Protein AF-A0A7X5AS39-F1 (afdb_monomer_lite)

Sequence (105 aa):
MNEQQEAMLLALRGLAVRAAIRHVAMFEGIENRPAIKLIAEHCNVLSLDVVKWREFGVPSDKVDLLLELLNRYSPWARHQLRPRVREADIWLRVEAAQEEQARAA

Secondary structure (DSSP, 8-state):
--HHHHHHHHHHHHHHHHHHHHHHTTSS-GGG-HHHHHHHHHHTS-HHHHHHHHHH---HHHHHHHHHHHHHH-TTGGGPPPPPHHHHHHHHHHHHHHHHHHHH-

pLDDT: mean 85.07, std 8.34, range [54.28, 94.06]

Structure (mmCIF, N/CA/C/O backbone):
data_AF-A0A7X5AS39-F1
#
_entry.id   AF-A0A7X5AS39-F1
#
loop_
_atom_site.group_PDB
_atom_site.id
_atom_site.type_symbol
_atom_site.label_atom_id
_atom_site.label_alt_id
_atom_site.label_comp_id
_atom_site.label_asym_id
_atom_site.label_entity_id
_atom_site.label_seq_id
_atom_site.pdbx_PDB_ins_code
_atom_site.Cartn_x
_atom_site.Cartn_y
_atom_site.Cartn_z
_atom_site.occupancy
_atom_site.B_iso_or_equiv
_atom_site.auth_seq_id
_atom_site.auth_comp_id
_atom_site.auth_asym_id
_atom_sit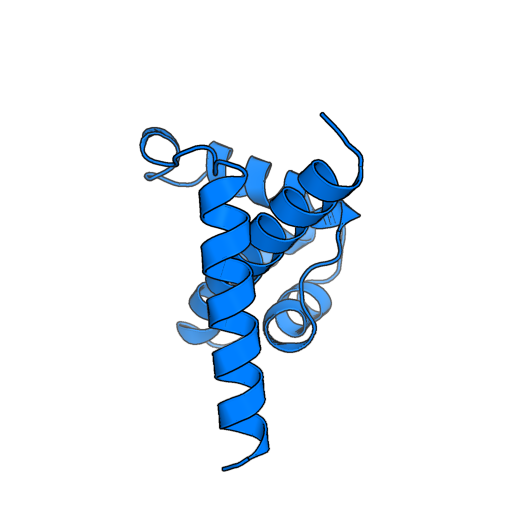e.auth_atom_id
_atom_site.pdbx_PDB_model_num
ATOM 1 N N . MET A 1 1 ? -18.729 -1.788 13.603 1.00 63.91 1 MET A N 1
ATOM 2 C CA . MET A 1 1 ? -17.286 -1.807 13.925 1.00 63.91 1 MET A CA 1
ATOM 3 C C . MET A 1 1 ? -16.969 -0.424 14.474 1.00 63.91 1 MET A C 1
ATOM 5 O O . MET A 1 1 ? -17.589 0.511 13.986 1.00 63.91 1 MET A O 1
ATOM 9 N N . ASN A 1 2 ? -16.186 -0.277 15.550 1.00 87.06 2 ASN A N 1
ATOM 10 C CA . ASN A 1 2 ? -15.907 1.077 16.066 1.00 87.06 2 ASN A CA 1
ATOM 11 C C . ASN A 1 2 ? -14.824 1.758 15.206 1.00 87.06 2 ASN A C 1
ATOM 13 O O . ASN A 1 2 ? -13.998 1.062 14.617 1.00 87.06 2 ASN A O 1
ATOM 17 N N . GLU A 1 3 ? -14.804 3.091 15.155 1.00 87.50 3 GLU A N 1
ATOM 18 C CA . GLU A 1 3 ? -13.876 3.869 14.309 1.00 87.50 3 GLU A CA 1
ATOM 19 C C . GLU A 1 3 ? -12.399 3.514 14.554 1.00 87.50 3 GLU A C 1
ATOM 21 O O . GLU A 1 3 ? -11.594 3.443 13.627 1.00 87.50 3 GLU A O 1
ATOM 26 N N . GLN A 1 4 ? -12.042 3.207 15.802 1.00 86.81 4 GLN A N 1
ATOM 27 C CA . GLN A 1 4 ? -10.681 2.840 16.189 1.00 86.81 4 GLN A CA 1
ATOM 28 C C . GLN A 1 4 ? -10.248 1.485 15.602 1.00 86.81 4 GLN A C 1
ATOM 30 O O . GLN A 1 4 ? -9.103 1.322 15.182 1.00 86.81 4 GLN A O 1
ATOM 35 N N . GLN A 1 5 ? -11.157 0.510 15.532 1.00 89.44 5 GLN A N 1
ATOM 36 C CA . GLN A 1 5 ? -10.915 -0.788 14.902 1.00 89.44 5 GLN A CA 1
ATOM 37 C C . GLN A 1 5 ? -10.747 -0.645 13.390 1.00 89.44 5 GLN A C 1
ATOM 39 O O . GLN A 1 5 ? -9.882 -1.299 12.810 1.00 89.44 5 GLN A O 1
ATOM 44 N N . GLU A 1 6 ? -11.551 0.210 12.756 1.00 87.88 6 GLU A N 1
ATOM 45 C CA . GLU A 1 6 ? -11.456 0.471 11.317 1.00 87.88 6 GLU A CA 1
ATOM 46 C C . GLU A 1 6 ? -10.122 1.127 10.967 1.00 87.88 6 GLU A C 1
ATOM 48 O O . GLU A 1 6 ? -9.418 0.646 10.077 1.00 87.88 6 GLU A O 1
ATOM 53 N N . ALA A 1 7 ? -9.722 2.144 11.733 1.00 88.06 7 ALA A N 1
ATOM 54 C CA . ALA A 1 7 ? -8.430 2.802 11.582 1.00 88.06 7 ALA A CA 1
ATOM 55 C C . ALA A 1 7 ? -7.262 1.817 11.744 1.00 88.06 7 ALA A C 1
ATOM 57 O O . ALA A 1 7 ? -6.313 1.836 10.962 1.00 88.06 7 ALA A O 1
ATOM 58 N N . MET A 1 8 ? -7.352 0.907 12.716 1.00 89.44 8 MET A N 1
ATOM 59 C CA . MET A 1 8 ? -6.318 -0.096 12.959 1.00 89.44 8 MET A CA 1
ATOM 60 C C . MET A 1 8 ? -6.195 -1.102 11.805 1.00 89.44 8 MET A C 1
ATOM 62 O O . MET A 1 8 ? -5.092 -1.431 11.366 1.00 89.44 8 MET A O 1
ATOM 66 N N . LEU A 1 9 ? -7.326 -1.573 11.275 1.00 90.62 9 LEU A N 1
ATOM 67 C CA . LEU A 1 9 ? -7.341 -2.460 10.112 1.00 90.62 9 LEU A CA 1
ATOM 68 C C . LEU A 1 9 ? -6.805 -1.755 8.862 1.00 90.62 9 LEU A C 1
ATOM 70 O O . LEU A 1 9 ? -6.058 -2.363 8.096 1.00 90.62 9 LEU A O 1
ATOM 74 N N . LEU A 1 10 ? -7.156 -0.484 8.666 1.00 90.12 10 LEU A N 1
ATOM 75 C CA . LEU A 1 10 ? -6.663 0.325 7.556 1.00 90.12 10 LEU A CA 1
ATOM 76 C C . LEU A 1 10 ? -5.148 0.549 7.649 1.00 90.12 10 LEU A C 1
ATOM 78 O O . LEU A 1 10 ? -4.451 0.399 6.647 1.00 90.12 10 LEU A O 1
ATOM 82 N N . ALA A 1 11 ? -4.627 0.820 8.847 1.00 89.81 11 ALA A N 1
ATOM 83 C CA . ALA A 1 11 ? -3.193 0.963 9.082 1.00 89.81 11 ALA A CA 1
ATOM 84 C C . ALA A 1 11 ? -2.428 -0.323 8.732 1.00 89.81 11 ALA A C 1
ATOM 86 O O . ALA A 1 11 ? -1.454 -0.273 7.979 1.00 89.81 11 ALA A O 1
ATOM 87 N N . LEU A 1 12 ? -2.907 -1.489 9.188 1.00 90.25 12 LEU A N 1
ATOM 88 C CA . LEU A 1 12 ? -2.294 -2.776 8.841 1.00 90.25 12 LEU A CA 1
ATOM 89 C C . LEU A 1 12 ? -2.296 -3.021 7.323 1.00 90.25 12 LEU A C 1
ATOM 91 O O . LEU A 1 12 ? -1.294 -3.459 6.756 1.00 90.25 12 LEU A O 1
ATOM 95 N N . ARG A 1 13 ? -3.414 -2.729 6.651 1.00 90.00 13 ARG A N 1
ATOM 96 C CA . ARG A 1 13 ? -3.516 -2.843 5.189 1.00 90.00 13 ARG A CA 1
ATOM 97 C C . ARG A 1 13 ? -2.525 -1.918 4.484 1.00 90.00 13 ARG A C 1
ATOM 99 O O . ARG A 1 13 ? -1.857 -2.352 3.550 1.00 90.00 13 ARG A O 1
ATOM 106 N N . GLY A 1 14 ? -2.387 -0.679 4.956 1.00 90.44 14 GLY A N 1
ATOM 107 C CA . GLY A 1 14 ? -1.409 0.279 4.443 1.00 90.44 14 GLY A CA 1
ATOM 108 C C . GLY A 1 14 ? 0.028 -0.233 4.559 1.00 90.44 14 GLY A C 1
ATOM 109 O O . GLY A 1 14 ? 0.781 -0.154 3.587 1.00 90.44 14 GLY A O 1
ATOM 110 N N . LEU A 1 15 ? 0.392 -0.836 5.697 1.00 88.88 15 LEU A N 1
ATOM 111 C CA . LEU A 1 15 ? 1.700 -1.476 5.887 1.00 88.88 15 LEU A CA 1
ATOM 112 C C . LEU A 1 15 ? 1.921 -2.639 4.914 1.00 88.88 15 LEU A C 1
ATOM 114 O O . LEU A 1 15 ? 2.968 -2.708 4.268 1.00 88.88 15 LEU A O 1
ATOM 118 N N . ALA A 1 16 ? 0.928 -3.516 4.752 1.00 87.31 16 ALA A N 1
ATOM 119 C CA . ALA A 1 16 ? 1.016 -4.650 3.833 1.00 87.31 16 ALA A CA 1
ATOM 120 C C . ALA A 1 16 ? 1.223 -4.196 2.376 1.00 87.31 16 ALA A C 1
ATOM 122 O O . ALA A 1 16 ? 2.096 -4.710 1.672 1.00 87.31 16 ALA A O 1
ATOM 123 N N . VAL A 1 17 ? 0.467 -3.190 1.931 1.00 89.75 17 VAL A N 1
ATOM 124 C CA . VAL A 1 17 ? 0.594 -2.634 0.579 1.00 89.75 17 VAL A CA 1
ATOM 125 C C . VAL A 1 17 ? 1.934 -1.913 0.401 1.00 89.75 17 VAL A 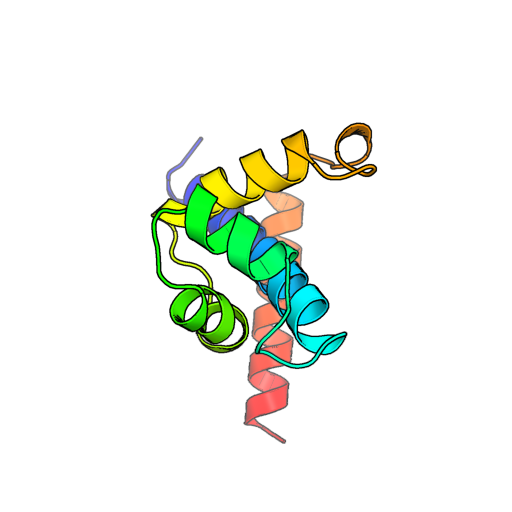C 1
ATOM 127 O O . VAL A 1 17 ? 2.597 -2.098 -0.620 1.00 89.75 17 VAL A O 1
ATOM 130 N N . ARG A 1 18 ? 2.395 -1.153 1.402 1.00 90.56 18 ARG A N 1
ATOM 131 C CA . ARG A 1 18 ? 3.727 -0.523 1.394 1.00 90.56 18 ARG A CA 1
ATOM 132 C C . ARG A 1 18 ? 4.836 -1.563 1.247 1.00 90.56 18 ARG A C 1
ATOM 134 O O . ARG A 1 18 ? 5.751 -1.362 0.449 1.00 90.56 18 ARG A O 1
ATOM 141 N N . ALA A 1 19 ? 4.759 -2.671 1.983 1.00 86.88 19 ALA A N 1
ATOM 142 C CA . ALA A 1 19 ? 5.721 -3.764 1.881 1.00 86.88 19 ALA A CA 1
ATOM 143 C C . ALA A 1 19 ? 5.715 -4.394 0.478 1.00 86.88 19 ALA A C 1
ATOM 145 O O . ALA A 1 19 ? 6.782 -4.610 -0.100 1.00 86.88 19 ALA A O 1
ATOM 146 N N . ALA A 1 20 ? 4.533 -4.601 -0.112 1.00 84.75 20 ALA A N 1
ATOM 147 C CA . ALA A 1 20 ? 4.404 -5.082 -1.486 1.00 84.75 20 ALA A CA 1
ATOM 148 C C . ALA A 1 20 ? 5.036 -4.110 -2.499 1.00 84.75 20 ALA A C 1
ATOM 150 O O . ALA A 1 20 ? 5.806 -4.536 -3.357 1.00 84.75 20 ALA A O 1
ATOM 151 N N . ILE A 1 21 ? 4.790 -2.802 -2.365 1.00 87.69 21 ILE A N 1
ATOM 152 C CA . ILE A 1 21 ? 5.405 -1.775 -3.220 1.00 87.69 21 ILE A CA 1
ATOM 153 C C . ILE A 1 21 ? 6.922 -1.764 -3.049 1.00 87.69 21 ILE A C 1
ATOM 155 O O . ILE A 1 21 ? 7.639 -1.704 -4.043 1.00 87.69 21 ILE A O 1
ATOM 159 N N . ARG A 1 22 ? 7.433 -1.856 -1.814 1.00 87.56 22 ARG A N 1
ATOM 160 C CA . ARG A 1 22 ? 8.876 -1.939 -1.546 1.00 87.56 22 ARG A CA 1
ATOM 161 C C . ARG A 1 22 ? 9.489 -3.148 -2.242 1.00 87.56 22 ARG A C 1
ATOM 163 O O . ARG A 1 22 ? 10.542 -3.008 -2.854 1.00 87.56 22 ARG A O 1
ATOM 170 N N . HIS A 1 23 ? 8.814 -4.294 -2.189 1.00 83.06 23 HIS A N 1
ATOM 171 C CA . HIS A 1 23 ? 9.247 -5.510 -2.863 1.00 83.06 23 HIS A CA 1
ATOM 172 C C . HIS A 1 23 ? 9.272 -5.318 -4.382 1.00 83.06 23 HIS A C 1
ATOM 174 O O . HIS A 1 23 ? 10.330 -5.433 -4.985 1.00 83.06 23 HIS A O 1
ATOM 180 N N . VAL A 1 24 ? 8.167 -4.891 -5.000 1.00 80.44 24 VAL A N 1
ATOM 181 C CA . VAL A 1 24 ? 8.121 -4.570 -6.442 1.00 80.44 24 VAL A CA 1
ATOM 182 C C . VAL A 1 24 ? 9.198 -3.548 -6.820 1.00 80.44 24 VAL A C 1
ATOM 184 O O . VAL A 1 24 ? 9.790 -3.616 -7.896 1.00 80.44 24 VAL A O 1
ATOM 187 N N . ALA A 1 25 ? 9.494 -2.613 -5.918 1.00 78.88 25 ALA A N 1
ATOM 188 C CA . ALA A 1 25 ? 10.500 -1.594 -6.128 1.00 78.88 25 ALA A CA 1
ATOM 189 C C . ALA A 1 25 ? 11.949 -2.042 -5.891 1.00 78.88 25 ALA A C 1
ATOM 191 O O . ALA A 1 25 ? 12.859 -1.273 -6.201 1.00 78.88 25 ALA A O 1
ATOM 192 N N . MET A 1 26 ? 12.177 -3.233 -5.348 1.00 76.50 26 MET A N 1
ATOM 193 C CA . MET A 1 26 ? 13.509 -3.772 -5.082 1.00 76.50 26 MET A CA 1
ATOM 194 C C . MET A 1 26 ? 14.075 -4.539 -6.284 1.00 76.50 26 MET A C 1
ATOM 196 O O . MET A 1 26 ? 15.284 -4.523 -6.485 1.00 76.50 26 MET A O 1
ATOM 200 N N . PHE A 1 27 ? 13.225 -5.180 -7.095 1.00 66.88 27 PHE A N 1
ATOM 201 C CA . PHE A 1 27 ? 13.673 -6.182 -8.075 1.00 66.88 27 PHE A CA 1
ATOM 202 C C . PHE A 1 27 ? 13.967 -5.667 -9.497 1.00 66.88 27 PHE A C 1
ATOM 204 O O . PHE A 1 27 ? 14.404 -6.459 -10.323 1.00 66.88 27 PHE A O 1
ATOM 211 N N . GLU A 1 28 ? 13.813 -4.372 -9.809 1.00 54.28 28 GLU A N 1
ATOM 212 C CA . GLU A 1 28 ? 14.056 -3.839 -11.171 1.00 54.28 28 GLU A CA 1
ATOM 213 C C . GLU A 1 28 ? 14.504 -2.364 -11.180 1.00 54.28 28 GLU A C 1
ATOM 215 O O . GLU A 1 28 ? 14.183 -1.619 -10.258 1.00 54.28 28 GLU A O 1
ATOM 220 N N . GLY A 1 29 ? 15.181 -1.885 -12.233 1.00 61.31 29 GLY A N 1
ATOM 221 C CA . GLY A 1 29 ? 15.452 -0.451 -12.451 1.00 61.31 29 GLY A CA 1
ATOM 222 C C . GLY A 1 29 ? 14.166 0.364 -12.688 1.00 61.31 29 GLY A C 1
ATOM 223 O O . GLY A 1 29 ? 13.215 -0.135 -13.283 1.00 61.31 29 GLY A O 1
ATOM 224 N N . ILE A 1 30 ? 14.105 1.609 -12.195 1.00 58.06 30 ILE A N 1
ATOM 225 C CA . ILE A 1 30 ? 12.871 2.426 -12.083 1.00 58.06 30 ILE A CA 1
ATOM 226 C C . ILE A 1 30 ? 12.143 2.639 -13.427 1.00 58.06 30 ILE A C 1
ATOM 228 O O . ILE A 1 30 ? 10.914 2.685 -13.450 1.00 58.06 30 ILE A O 1
ATOM 232 N N . GLU A 1 31 ? 12.869 2.735 -14.542 1.00 55.31 31 GLU A N 1
ATOM 233 C CA . GLU A 1 31 ? 12.327 3.203 -15.829 1.00 55.31 31 GLU A CA 1
ATOM 234 C C . GLU A 1 31 ? 11.402 2.202 -16.550 1.00 55.31 31 GLU A C 1
ATOM 236 O O . GLU A 1 31 ? 10.607 2.608 -17.400 1.00 55.31 31 GLU A O 1
ATOM 241 N N . ASN A 1 32 ? 11.424 0.913 -16.184 1.00 57.78 32 ASN A N 1
ATOM 242 C CA . ASN A 1 32 ? 10.748 -0.135 -16.962 1.00 57.78 32 ASN A CA 1
ATOM 243 C C . ASN A 1 32 ? 9.773 -1.033 -16.192 1.00 57.78 32 ASN A C 1
ATOM 245 O O . ASN A 1 32 ? 9.359 -2.048 -16.733 1.00 57.78 32 ASN A O 1
ATOM 249 N N . ARG A 1 33 ? 9.330 -0.645 -14.989 1.00 75.75 33 ARG A N 1
ATOM 250 C CA . ARG A 1 33 ? 8.491 -1.505 -14.132 1.00 75.75 33 ARG A CA 1
ATOM 251 C C . ARG A 1 33 ? 7.025 -1.553 -14.584 1.00 75.75 33 ARG A C 1
ATOM 253 O O . ARG A 1 33 ? 6.282 -0.607 -14.293 1.00 75.75 33 ARG A O 1
ATOM 260 N N . PRO A 1 34 ? 6.541 -2.649 -15.198 1.0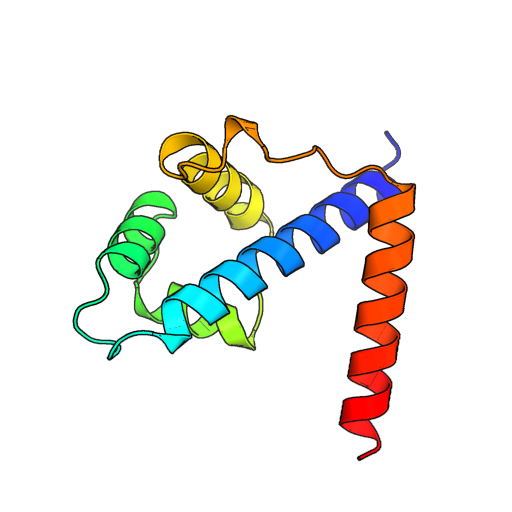0 84.75 34 PRO A N 1
ATOM 261 C CA . PRO A 1 34 ? 5.152 -2.743 -15.649 1.00 84.75 34 PRO A CA 1
ATOM 262 C C . PRO A 1 34 ? 4.180 -2.726 -14.466 1.00 84.75 34 PRO A C 1
ATOM 264 O O . PRO A 1 34 ? 3.119 -2.119 -14.542 1.00 84.75 34 PRO A O 1
ATOM 267 N N . ALA A 1 35 ? 4.582 -3.311 -13.333 1.00 85.06 35 ALA A N 1
ATOM 268 C CA . ALA A 1 35 ? 3.786 -3.327 -12.110 1.00 85.06 35 ALA A CA 1
ATOM 269 C C . ALA A 1 35 ? 3.575 -1.922 -11.519 1.00 85.06 35 ALA A C 1
ATOM 271 O O . ALA A 1 35 ? 2.468 -1.595 -11.104 1.00 85.06 35 ALA A O 1
ATOM 272 N N . ILE A 1 36 ? 4.604 -1.064 -11.514 1.00 88.94 36 ILE A N 1
ATOM 273 C CA . ILE A 1 36 ? 4.471 0.317 -11.017 1.00 88.94 36 ILE A CA 1
ATOM 274 C C . ILE A 1 36 ? 3.604 1.153 -11.962 1.00 88.94 36 ILE A C 1
ATOM 276 O O . ILE A 1 36 ? 2.805 1.956 -11.486 1.00 88.94 36 ILE A O 1
ATOM 280 N N . LYS A 1 37 ? 3.724 0.951 -13.280 1.00 89.44 37 LYS A N 1
ATOM 281 C CA . LYS A 1 37 ? 2.849 1.599 -14.271 1.00 89.44 37 LYS A CA 1
ATOM 282 C C . LYS A 1 37 ? 1.390 1.178 -14.078 1.00 89.44 37 LYS A C 1
ATOM 284 O O . LYS A 1 37 ? 0.539 2.044 -13.928 1.00 89.44 37 LYS A O 1
ATOM 289 N N . LEU A 1 38 ? 1.132 -0.123 -13.935 1.00 89.75 38 LEU A N 1
ATOM 290 C CA . LEU A 1 38 ? -0.204 -0.661 -13.662 1.00 89.75 38 LEU A CA 1
ATOM 291 C C . LEU A 1 38 ? -0.809 -0.088 -12.372 1.00 89.75 38 LEU A C 1
ATOM 293 O O . LEU A 1 38 ? -1.976 0.294 -12.348 1.00 89.75 38 LEU A O 1
ATOM 297 N N . ILE A 1 39 ? -0.017 -0.008 -11.298 1.00 91.06 39 ILE A N 1
ATOM 298 C CA . ILE A 1 39 ? -0.457 0.602 -10.039 1.00 91.06 39 ILE A CA 1
ATOM 299 C C . ILE A 1 39 ? -0.797 2.084 -10.242 1.00 91.06 39 ILE A C 1
ATOM 301 O O . ILE A 1 39 ? -1.839 2.547 -9.782 1.00 91.06 39 ILE A O 1
ATOM 305 N N . ALA A 1 40 ? 0.074 2.826 -10.928 1.00 91.94 40 ALA A N 1
ATOM 306 C CA . ALA A 1 40 ? -0.106 4.250 -11.178 1.00 91.94 40 ALA A CA 1
ATOM 307 C C . ALA A 1 40 ? -1.387 4.530 -11.978 1.00 91.94 40 ALA A C 1
ATOM 309 O O . ALA A 1 40 ? -2.178 5.388 -11.589 1.00 91.94 40 ALA A O 1
ATOM 310 N N . GLU A 1 41 ? -1.631 3.747 -13.030 1.00 92.62 41 GLU A N 1
ATOM 311 C CA . GLU A 1 41 ? -2.848 3.802 -13.843 1.00 92.62 41 GLU A CA 1
ATOM 312 C C . GLU A 1 41 ? -4.095 3.477 -13.013 1.00 92.62 41 GLU A C 1
ATOM 314 O O . GLU A 1 41 ? -5.066 4.231 -13.037 1.00 92.62 41 GLU A O 1
ATOM 319 N N . HIS A 1 42 ? -4.061 2.401 -12.221 1.00 92.38 42 HIS A N 1
ATOM 320 C CA . HIS A 1 42 ? -5.203 1.992 -11.402 1.00 92.38 42 HIS A CA 1
ATOM 321 C C . HIS A 1 42 ? -5.548 3.011 -10.306 1.00 92.38 42 HIS A C 1
ATOM 323 O O . HIS A 1 42 ? -6.718 3.238 -10.005 1.00 92.38 42 HIS A O 1
ATOM 329 N N . CYS A 1 43 ? -4.537 3.653 -9.718 1.00 92.12 43 CYS A N 1
ATOM 330 C CA . CYS A 1 43 ? -4.718 4.665 -8.678 1.00 92.12 43 CYS A CA 1
ATOM 331 C C . CYS A 1 43 ? -4.912 6.091 -9.221 1.00 92.12 43 CYS A C 1
ATOM 333 O O . CYS A 1 43 ? -5.179 6.996 -8.418 1.00 92.12 43 CYS A O 1
ATOM 335 N N . ASN A 1 44 ? -4.793 6.283 -10.541 1.00 94.00 44 ASN A N 1
ATOM 336 C CA . ASN A 1 44 ? -4.791 7.571 -11.237 1.00 94.00 44 ASN A CA 1
ATOM 337 C C . ASN A 1 44 ? -3.768 8.567 -10.653 1.00 94.00 44 ASN A C 1
ATOM 339 O O . ASN A 1 44 ? -4.115 9.662 -10.210 1.00 94.00 44 ASN A O 1
ATOM 343 N N . VAL A 1 45 ? -2.503 8.147 -10.592 1.00 94.06 45 VAL A N 1
ATOM 344 C CA . VAL A 1 45 ? -1.364 8.935 -10.087 1.00 94.06 45 VAL A CA 1
ATOM 345 C C . VAL A 1 45 ? -0.145 8.763 -10.996 1.00 94.06 45 VAL A C 1
ATOM 347 O O . VAL A 1 45 ? -0.146 7.932 -11.900 1.00 94.06 45 VAL A O 1
ATOM 350 N N . LEU A 1 46 ? 0.930 9.516 -10.752 1.00 91.75 46 LEU A N 1
ATOM 351 C CA . LEU A 1 46 ? 2.189 9.321 -11.471 1.00 91.75 46 LEU A CA 1
ATOM 352 C C . LEU A 1 46 ? 2.957 8.113 -10.916 1.00 91.75 46 LEU A C 1
ATOM 354 O O . LEU A 1 46 ? 3.006 7.890 -9.706 1.00 91.75 46 LEU A O 1
ATOM 358 N N . SER A 1 47 ? 3.659 7.375 -11.783 1.00 90.75 47 SER A N 1
ATOM 359 C CA . SER A 1 47 ? 4.534 6.264 -11.367 1.00 90.75 47 SER A CA 1
ATOM 360 C C . SER A 1 47 ? 5.591 6.687 -10.343 1.00 90.75 47 SER A C 1
ATOM 362 O O . SER A 1 47 ? 5.938 5.906 -9.459 1.00 90.75 47 SER A O 1
ATOM 364 N N . LEU A 1 48 ? 6.074 7.932 -10.425 1.00 88.81 48 LEU A N 1
ATOM 365 C CA . LEU A 1 48 ? 7.016 8.489 -9.455 1.00 88.81 48 LEU A CA 1
ATOM 366 C C . LEU A 1 48 ? 6.417 8.565 -8.042 1.00 88.81 48 LEU A C 1
ATOM 368 O O . LEU A 1 48 ? 7.124 8.316 -7.068 1.00 88.81 48 LEU A O 1
ATOM 372 N N . ASP A 1 49 ? 5.125 8.867 -7.920 1.00 91.31 49 ASP A N 1
ATOM 373 C CA . ASP A 1 49 ? 4.458 8.951 -6.619 1.00 91.31 49 ASP A CA 1
ATOM 374 C C . ASP A 1 49 ? 4.279 7.564 -6.001 1.00 91.31 49 ASP A C 1
ATOM 376 O O . ASP A 1 49 ? 4.543 7.381 -4.815 1.00 91.31 49 ASP A O 1
ATOM 380 N N . VAL A 1 50 ? 3.976 6.554 -6.820 1.00 90.69 50 VAL A N 1
ATOM 381 C CA . VAL A 1 50 ? 3.941 5.152 -6.376 1.00 90.69 50 VAL A CA 1
ATOM 382 C C . VAL A 1 50 ? 5.299 4.708 -5.824 1.00 90.69 50 VAL A C 1
ATOM 384 O O . VAL A 1 50 ? 5.364 4.041 -4.793 1.00 90.69 50 VAL A O 1
ATOM 387 N N . VAL A 1 51 ? 6.405 5.099 -6.469 1.00 88.19 51 VAL A N 1
ATOM 388 C CA . VAL A 1 51 ? 7.757 4.781 -5.975 1.00 88.19 51 VAL A CA 1
ATOM 389 C C . VAL A 1 51 ? 8.010 5.424 -4.611 1.00 88.19 51 VAL A C 1
ATOM 391 O O . VAL A 1 51 ? 8.556 4.761 -3.729 1.00 88.19 51 VAL A O 1
ATOM 394 N N . LYS A 1 52 ? 7.575 6.673 -4.405 1.00 89.81 52 LYS A N 1
ATOM 395 C CA . LYS A 1 52 ? 7.703 7.379 -3.119 1.00 89.81 52 LYS A CA 1
ATOM 396 C C . LYS A 1 52 ? 6.946 6.675 -1.987 1.00 89.81 52 LYS A C 1
ATOM 398 O O . LYS A 1 52 ? 7.416 6.689 -0.849 1.00 89.81 52 LYS A O 1
ATOM 403 N N . TRP A 1 53 ? 5.834 5.993 -2.269 1.00 91.31 53 TRP A N 1
ATOM 404 C CA . TRP A 1 53 ? 5.054 5.291 -1.237 1.00 91.31 53 TRP A CA 1
ATOM 405 C C . TRP A 1 53 ? 5.840 4.205 -0.491 1.00 91.31 53 TRP A C 1
ATOM 407 O O . TRP A 1 53 ? 5.512 3.889 0.653 1.00 91.31 53 TRP A O 1
ATOM 417 N N . ARG A 1 54 ? 6.924 3.666 -1.072 1.00 85.62 54 ARG A N 1
ATOM 418 C CA . ARG A 1 54 ? 7.809 2.704 -0.384 1.00 85.62 54 ARG A CA 1
ATOM 419 C C . ARG A 1 54 ? 8.444 3.291 0.890 1.00 85.62 54 ARG A C 1
ATOM 421 O O . ARG A 1 54 ? 8.681 2.563 1.859 1.00 85.62 54 ARG A O 1
ATOM 428 N N . GLU A 1 55 ? 8.707 4.597 0.872 1.00 84.50 55 GLU A N 1
ATOM 429 C CA . GLU A 1 55 ? 9.366 5.360 1.933 1.00 84.50 55 GLU A CA 1
ATOM 430 C C . GLU A 1 55 ? 8.323 6.041 2.817 1.00 84.50 55 GLU A C 1
ATOM 432 O O . GLU A 1 55 ? 8.275 5.752 4.011 1.00 84.50 55 GLU A O 1
ATOM 437 N N . PHE A 1 56 ? 7.436 6.840 2.217 1.00 86.25 56 PHE A N 1
ATOM 438 C CA . PHE A 1 56 ? 6.506 7.724 2.936 1.00 86.25 56 PHE A CA 1
ATOM 439 C C . PHE A 1 56 ? 5.162 7.082 3.302 1.00 86.25 56 PHE A C 1
ATOM 441 O O . PHE A 1 56 ? 4.365 7.688 4.012 1.00 86.25 56 PHE A O 1
ATOM 448 N N . GLY A 1 57 ? 4.911 5.855 2.843 1.00 87.94 57 GLY A N 1
ATOM 449 C CA . GLY A 1 57 ? 3.640 5.171 3.044 1.00 87.94 57 GLY A CA 1
ATOM 450 C C . GLY A 1 57 ? 2.627 5.442 1.935 1.00 87.94 57 GLY A C 1
ATOM 451 O O . GLY A 1 57 ? 2.810 6.293 1.064 1.00 87.94 57 GLY A O 1
ATOM 452 N N . VAL A 1 58 ? 1.565 4.641 1.954 1.00 91.31 58 VAL A N 1
ATOM 453 C CA . VAL A 1 58 ? 0.490 4.660 0.961 1.00 91.31 58 VAL A CA 1
ATOM 454 C C . VAL A 1 58 ? -0.637 5.561 1.475 1.00 91.31 58 VAL A C 1
ATOM 456 O O . VAL A 1 58 ? -1.059 5.368 2.618 1.00 91.31 58 VAL A O 1
ATOM 459 N N . PRO A 1 59 ? -1.153 6.510 0.672 1.00 92.69 59 PRO A N 1
ATOM 460 C CA . PRO A 1 59 ? -2.312 7.312 1.053 1.00 92.69 59 PRO A CA 1
ATOM 461 C C . PRO A 1 59 ? -3.520 6.426 1.378 1.00 92.69 59 PRO A C 1
ATOM 463 O O . PRO A 1 59 ? -3.792 5.457 0.667 1.00 92.69 59 PRO A O 1
ATOM 466 N N . SER A 1 60 ? -4.244 6.744 2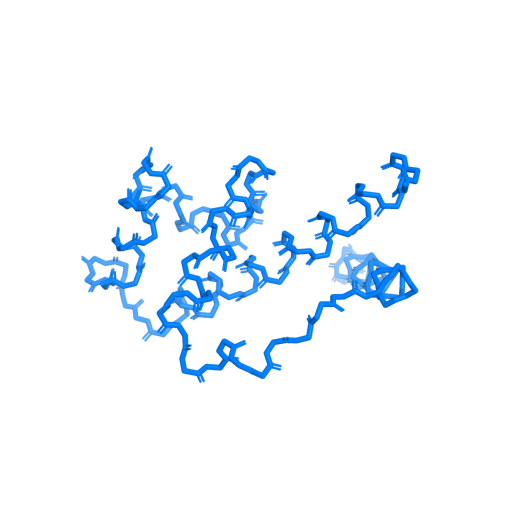.452 1.00 90.69 60 SER A N 1
ATOM 467 C CA . SER A 1 60 ? -5.350 5.918 2.960 1.00 90.69 60 SER A CA 1
ATOM 468 C C . SER A 1 60 ? -6.442 5.672 1.917 1.00 90.69 60 SER A C 1
ATOM 470 O O . SER A 1 60 ? -6.943 4.554 1.812 1.00 90.69 60 SER A O 1
ATOM 472 N N . ASP A 1 61 ? -6.747 6.676 1.094 1.00 92.19 61 ASP A N 1
ATOM 473 C CA . ASP A 1 61 ? -7.716 6.617 -0.005 1.00 92.19 61 ASP A CA 1
ATOM 474 C C . ASP A 1 61 ? -7.275 5.708 -1.168 1.00 92.19 61 ASP A C 1
ATOM 476 O O . ASP A 1 61 ? -8.087 5.341 -2.015 1.00 92.19 61 ASP A O 1
ATOM 480 N N . LYS A 1 62 ? -5.996 5.316 -1.215 1.00 93.94 62 LYS A N 1
ATOM 481 C CA . LYS A 1 62 ? -5.440 4.406 -2.229 1.00 93.94 62 LYS A CA 1
ATOM 482 C C . LYS A 1 62 ? -5.271 2.975 -1.730 1.00 93.94 62 LYS A C 1
ATOM 484 O O . LYS A 1 62 ? -5.112 2.076 -2.552 1.00 93.94 62 LYS A O 1
ATOM 489 N N . VAL A 1 63 ? -5.321 2.737 -0.417 1.00 91.62 63 VAL A N 1
ATOM 490 C CA . VAL A 1 63 ? -5.081 1.407 0.170 1.00 91.62 63 VAL A CA 1
ATOM 491 C C . VAL A 1 63 ? -6.077 0.380 -0.359 1.00 91.62 63 VAL A C 1
ATOM 493 O O . VAL A 1 63 ? -5.664 -0.674 -0.841 1.00 91.62 63 VAL A O 1
ATOM 496 N N . ASP A 1 64 ? -7.373 0.687 -0.323 1.00 89.69 64 ASP A N 1
ATOM 497 C CA . ASP A 1 64 ? -8.395 -0.265 -0.767 1.00 89.69 64 ASP A CA 1
ATOM 498 C C . ASP A 1 64 ? -8.352 -0.494 -2.291 1.00 89.69 64 ASP A C 1
ATOM 500 O O . ASP A 1 64 ? -8.512 -1.633 -2.729 1.00 89.69 64 ASP A O 1
ATOM 504 N N . LEU A 1 65 ? -8.019 0.529 -3.095 1.00 91.31 65 LEU A N 1
ATOM 505 C CA . LEU A 1 65 ? -7.788 0.376 -4.544 1.00 91.31 65 LEU A CA 1
ATOM 506 C C . LEU A 1 65 ? -6.623 -0.584 -4.830 1.00 91.31 65 LEU A C 1
ATOM 508 O O . LEU A 1 65 ? -6.699 -1.455 -5.692 1.00 91.31 65 LEU A O 1
ATOM 512 N N . LEU A 1 66 ? -5.533 -0.470 -4.074 1.00 89.38 66 LEU A N 1
ATOM 513 C CA . LEU A 1 66 ? -4.373 -1.348 -4.233 1.00 89.38 66 LEU A CA 1
ATOM 514 C C . LEU A 1 66 ? -4.684 -2.785 -3.811 1.00 89.38 66 LEU A C 1
ATOM 516 O O . LEU A 1 66 ? -4.222 -3.732 -4.449 1.00 89.38 66 LEU A O 1
ATOM 520 N N . LEU A 1 67 ? -5.496 -2.966 -2.769 1.00 86.50 67 LEU A N 1
ATOM 521 C CA . LEU A 1 67 ? -5.985 -4.286 -2.384 1.00 86.50 67 LEU A CA 1
ATOM 522 C C . LEU A 1 67 ? -6.917 -4.881 -3.444 1.00 86.50 67 LEU A C 1
ATOM 524 O O . LEU A 1 67 ? -6.843 -6.084 -3.696 1.00 86.50 67 LEU A O 1
ATOM 528 N N . GLU A 1 68 ? -7.767 -4.077 -4.085 1.00 87.25 68 GLU A N 1
ATOM 529 C CA . GLU A 1 68 ? -8.583 -4.523 -5.220 1.00 87.25 68 GLU A CA 1
ATOM 530 C C . GLU A 1 68 ? -7.691 -5.003 -6.372 1.00 87.25 68 GLU A C 1
ATOM 532 O O . GLU A 1 68 ? -7.881 -6.110 -6.881 1.00 87.25 68 GLU A O 1
ATOM 537 N N . LEU A 1 69 ? -6.671 -4.218 -6.728 1.00 88.12 69 LEU A N 1
ATOM 538 C CA . LEU A 1 69 ? -5.705 -4.572 -7.765 1.00 88.12 69 LEU A CA 1
ATOM 539 C C . LEU A 1 69 ? -5.005 -5.903 -7.455 1.00 88.12 69 LEU A C 1
ATOM 541 O O . LEU A 1 69 ? -4.929 -6.784 -8.314 1.00 88.12 69 LEU A O 1
ATOM 545 N N . LEU A 1 70 ? -4.538 -6.085 -6.216 1.00 81.81 70 LEU A N 1
ATOM 546 C CA . LEU A 1 70 ? -3.923 -7.337 -5.776 1.00 81.81 70 LEU A CA 1
ATOM 547 C C . LEU A 1 70 ? -4.911 -8.502 -5.835 1.00 81.81 70 LEU A C 1
ATOM 549 O O . LEU A 1 70 ? -4.539 -9.583 -6.276 1.00 81.81 70 LEU A O 1
ATOM 553 N N . ASN A 1 71 ? -6.167 -8.305 -5.446 1.00 83.94 71 ASN A N 1
ATOM 554 C CA . ASN A 1 71 ? -7.178 -9.357 -5.540 1.00 83.94 71 ASN A CA 1
ATOM 555 C C . ASN A 1 71 ? -7.526 -9.720 -6.989 1.00 83.94 71 ASN A C 1
ATOM 557 O O . ASN A 1 71 ? -7.856 -10.872 -7.262 1.00 83.94 71 ASN A O 1
ATOM 561 N N . ARG A 1 72 ? -7.433 -8.768 -7.924 1.00 84.12 72 ARG A N 1
ATOM 562 C CA . ARG A 1 72 ? -7.711 -9.003 -9.346 1.00 84.12 72 ARG A CA 1
ATOM 563 C C . ARG A 1 72 ? -6.560 -9.704 -10.066 1.00 84.12 72 ARG A C 1
ATOM 565 O O . ARG A 1 72 ? -6.818 -10.574 -10.892 1.00 84.12 72 ARG A O 1
ATOM 572 N N . TYR A 1 73 ? -5.315 -9.326 -9.776 1.00 81.94 73 TYR A N 1
ATOM 573 C CA . TYR A 1 73 ? -4.152 -9.746 -10.568 1.00 81.94 73 TYR A CA 1
ATOM 574 C C . TYR A 1 73 ? -3.176 -10.677 -9.832 1.00 81.94 73 TYR A C 1
ATOM 576 O O . TYR A 1 73 ? -2.286 -11.239 -10.469 1.00 81.94 73 TYR A O 1
ATOM 584 N N . SER A 1 74 ? -3.307 -10.875 -8.514 1.00 79.25 74 SER A N 1
ATOM 585 C CA . SER A 1 74 ? -2.400 -11.753 -7.766 1.00 79.25 74 SER A CA 1
ATOM 586 C C . SER A 1 74 ? -2.810 -13.224 -7.874 1.00 79.25 74 SER A C 1
ATOM 588 O O . SER A 1 74 ? -3.947 -13.567 -7.538 1.00 79.25 74 SER A O 1
ATOM 590 N N . PRO A 1 75 ? -1.876 -14.143 -8.188 1.00 80.56 75 PRO A N 1
ATOM 591 C CA . PRO A 1 75 ? -2.136 -15.581 -8.089 1.00 80.56 75 PRO A CA 1
ATOM 592 C C . PRO A 1 75 ? -2.430 -16.020 -6.642 1.00 80.56 75 PRO A C 1
ATOM 594 O O . PRO A 1 75 ? -3.014 -17.080 -6.412 1.00 80.56 75 PRO A O 1
ATOM 597 N N . TRP A 1 76 ? -2.064 -15.190 -5.660 1.00 79.81 76 TRP A N 1
ATOM 598 C CA . TRP A 1 76 ? -2.300 -15.432 -4.242 1.00 79.81 76 TRP A CA 1
ATOM 599 C C . TRP A 1 76 ? -3.638 -14.896 -3.736 1.00 79.81 76 TRP A C 1
ATOM 601 O O . TRP A 1 76 ? -3.932 -15.099 -2.564 1.00 79.81 76 TRP A O 1
ATOM 611 N N . ALA A 1 77 ? -4.463 -14.250 -4.570 1.00 82.94 77 ALA A N 1
ATOM 612 C CA . ALA A 1 77 ? -5.719 -13.623 -4.141 1.00 82.94 77 ALA A CA 1
ATOM 613 C C . ALA A 1 77 ? -6.616 -14.575 -3.326 1.00 82.94 77 ALA A C 1
ATOM 615 O O . ALA A 1 77 ? -7.059 -14.244 -2.231 1.00 82.94 77 ALA A O 1
ATOM 616 N N . ARG A 1 78 ? -6.779 -15.822 -3.788 1.00 80.50 78 ARG A N 1
ATOM 617 C CA . ARG A 1 78 ? -7.562 -16.867 -3.095 1.00 80.50 78 ARG A CA 1
ATOM 618 C C . ARG A 1 78 ? -6.975 -17.334 -1.754 1.00 80.50 78 ARG A C 1
ATOM 620 O O . ARG A 1 78 ? -7.647 -18.036 -1.007 1.00 80.50 78 ARG A O 1
ATOM 627 N N . HIS A 1 79 ? -5.717 -17.000 -1.484 1.00 80.62 79 HIS A N 1
ATOM 628 C CA . HIS A 1 79 ? -4.990 -17.346 -0.263 1.00 80.62 79 HIS A CA 1
ATOM 629 C C . HIS A 1 79 ? -4.874 -16.153 0.700 1.00 80.62 79 HIS A C 1
ATOM 631 O O . HIS A 1 79 ? -4.373 -16.321 1.810 1.00 80.62 79 HIS A O 1
ATOM 637 N N . GLN A 1 80 ? -5.329 -14.957 0.305 1.00 77.38 80 GLN A N 1
ATOM 638 C CA . GLN A 1 80 ? -5.307 -13.781 1.169 1.00 77.38 80 GLN A CA 1
ATOM 639 C C . GLN A 1 80 ? -6.351 -13.925 2.280 1.00 77.38 80 GLN A C 1
ATOM 641 O O . GLN A 1 80 ? -7.547 -14.083 2.031 1.00 77.38 80 GLN A O 1
ATOM 646 N N . LEU A 1 81 ? -5.895 -13.856 3.528 1.00 76.25 81 LEU A N 1
ATOM 647 C CA . LEU A 1 81 ? -6.768 -13.849 4.695 1.00 76.25 81 LEU A CA 1
ATOM 648 C C . LEU A 1 81 ? -7.196 -12.416 5.012 1.00 76.25 81 LEU A C 1
ATOM 650 O O . LEU A 1 81 ? -6.389 -11.487 4.962 1.00 76.25 81 LEU A O 1
ATOM 654 N N . ARG A 1 82 ? -8.469 -12.234 5.379 1.00 79.81 82 ARG A N 1
ATOM 655 C CA . ARG A 1 82 ? -8.933 -10.952 5.918 1.00 79.81 82 ARG A CA 1
ATOM 656 C C . ARG A 1 82 ? -8.362 -10.773 7.327 1.00 79.81 82 ARG A C 1
ATOM 658 O O . ARG A 1 82 ? -8.6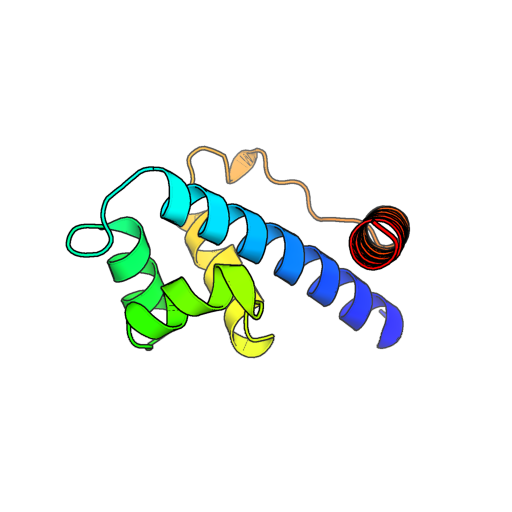61 -11.616 8.177 1.00 79.81 82 ARG A O 1
ATOM 665 N N . PRO A 1 83 ? -7.601 -9.697 7.594 1.00 79.69 83 PRO A N 1
ATOM 666 C CA . PRO A 1 83 ? -7.006 -9.494 8.903 1.00 79.69 83 PRO A CA 1
ATOM 667 C C . PRO A 1 83 ? -8.083 -9.267 9.963 1.00 79.69 83 PRO A C 1
ATOM 669 O O . PRO A 1 83 ? -9.054 -8.533 9.748 1.00 79.69 83 PRO A O 1
ATOM 672 N N . ARG A 1 84 ? -7.898 -9.890 11.125 1.00 87.62 84 ARG A N 1
ATOM 673 C CA . ARG A 1 84 ? -8.717 -9.669 12.320 1.00 87.62 84 ARG A CA 1
ATOM 674 C C . ARG A 1 84 ? -8.164 -8.496 13.123 1.00 87.62 84 ARG A C 1
ATOM 676 O O . ARG A 1 84 ? -6.965 -8.239 13.131 1.00 87.62 84 ARG A O 1
ATOM 683 N N . VAL A 1 85 ? -9.030 -7.852 13.904 1.00 87.06 85 VAL A N 1
ATOM 684 C CA . VAL A 1 85 ? -8.668 -6.742 14.810 1.00 87.06 85 VAL A CA 1
ATOM 685 C C . VAL A 1 85 ? -7.480 -7.107 15.715 1.00 87.06 85 VAL A C 1
ATOM 687 O O . VAL A 1 85 ? -6.545 -6.329 15.849 1.00 87.06 85 VAL A O 1
ATOM 690 N N . ARG A 1 86 ? -7.470 -8.323 16.280 1.00 87.81 86 ARG A N 1
ATOM 691 C CA . ARG A 1 86 ? -6.365 -8.805 17.128 1.00 87.81 86 ARG A CA 1
ATOM 692 C C . ARG A 1 86 ? -5.033 -8.911 16.379 1.00 87.81 86 ARG A C 1
ATOM 694 O O . ARG A 1 86 ? -3.993 -8.635 16.959 1.00 87.81 86 ARG A O 1
ATOM 701 N N . GLU A 1 87 ? -5.054 -9.339 15.120 1.00 85.44 87 GLU A N 1
ATOM 702 C CA . GLU A 1 87 ? -3.836 -9.470 14.311 1.00 85.44 87 GLU A CA 1
ATOM 703 C C . GLU A 1 87 ? -3.274 -8.090 13.973 1.00 85.44 87 GLU A C 1
ATOM 705 O O . GLU A 1 87 ? -2.070 -7.888 14.078 1.00 85.44 87 GLU A O 1
ATOM 710 N N . ALA A 1 88 ? -4.147 -7.130 13.651 1.00 85.88 88 ALA A N 1
ATOM 711 C CA . ALA A 1 88 ? -3.744 -5.748 13.419 1.00 85.88 88 ALA A CA 1
ATOM 712 C C . ALA A 1 88 ? -3.100 -5.110 14.653 1.00 85.88 88 ALA A C 1
ATOM 714 O O . ALA A 1 88 ? -2.032 -4.521 14.526 1.00 85.88 88 ALA A O 1
ATOM 715 N N . ASP A 1 89 ? -3.679 -5.295 15.841 1.00 90.19 89 ASP A N 1
ATOM 716 C CA . ASP A 1 89 ? -3.090 -4.809 17.096 1.00 90.19 89 ASP A CA 1
ATOM 717 C C . ASP A 1 89 ? -1.685 -5.387 17.336 1.00 90.19 89 ASP A C 1
ATOM 719 O O . ASP A 1 89 ? -0.743 -4.645 17.606 1.00 90.19 89 ASP A O 1
ATOM 723 N N . ILE A 1 90 ? -1.514 -6.706 17.173 1.00 88.75 90 ILE A N 1
ATOM 724 C CA . ILE A 1 90 ? -0.211 -7.365 17.349 1.00 88.75 90 ILE A CA 1
ATOM 725 C C . ILE A 1 90 ? 0.820 -6.806 16.362 1.00 88.75 90 ILE A C 1
ATOM 727 O O . ILE A 1 90 ? 1.911 -6.416 16.773 1.00 88.75 90 ILE A O 1
ATOM 731 N N . TRP A 1 91 ? 0.480 -6.750 15.074 1.00 87.06 91 TRP A N 1
ATOM 732 C CA . TRP A 1 91 ? 1.406 -6.308 14.032 1.00 87.06 91 TRP A CA 1
ATOM 733 C C . TRP A 1 91 ? 1.813 -4.845 14.181 1.00 87.06 91 TRP A C 1
ATOM 735 O O . TRP A 1 91 ? 2.991 -4.529 14.045 1.00 87.06 91 TRP A O 1
ATOM 745 N N . LEU A 1 92 ? 0.872 -3.959 14.511 1.00 88.94 92 LEU A N 1
ATOM 746 C CA . LEU A 1 92 ? 1.173 -2.537 14.682 1.00 88.94 92 LEU A CA 1
ATOM 747 C C . LEU A 1 92 ? 2.075 -2.278 15.893 1.00 88.94 92 LEU A C 1
ATOM 749 O O . LEU A 1 92 ? 2.940 -1.409 15.828 1.00 88.94 92 LEU A O 1
ATOM 753 N N . ARG A 1 93 ? 1.934 -3.055 16.975 1.00 91.19 93 ARG A N 1
ATOM 754 C CA . ARG A 1 93 ? 2.865 -2.988 18.114 1.00 91.19 93 ARG A CA 1
ATOM 755 C C . ARG A 1 93 ? 4.271 -3.445 17.735 1.00 91.19 93 ARG A C 1
ATOM 757 O O . ARG A 1 93 ? 5.239 -2.838 18.183 1.00 91.19 93 ARG A O 1
ATOM 764 N N . VAL A 1 94 ? 4.385 -4.503 16.929 1.00 89.06 94 VAL A N 1
ATOM 765 C CA . VAL A 1 94 ? 5.684 -5.004 16.451 1.00 89.06 94 VAL A CA 1
ATOM 766 C C . VAL A 1 94 ? 6.366 -3.974 15.551 1.00 89.06 94 VAL A C 1
ATOM 768 O O . VAL A 1 94 ? 7.539 -3.687 15.771 1.00 89.06 94 VAL A O 1
ATOM 771 N N . GLU A 1 95 ? 5.641 -3.382 14.598 1.00 86.69 95 GLU A N 1
ATOM 772 C CA . GLU A 1 95 ? 6.179 -2.333 13.718 1.00 86.69 95 GLU A CA 1
ATOM 773 C C . GLU A 1 95 ? 6.675 -1.130 14.539 1.00 86.69 95 GLU A C 1
ATOM 775 O O . GLU A 1 95 ? 7.804 -0.683 14.360 1.00 86.69 95 GLU A O 1
ATOM 780 N N . ALA A 1 96 ? 5.878 -0.659 15.507 1.00 87.75 96 ALA A N 1
ATOM 781 C CA . ALA A 1 96 ? 6.261 0.452 16.378 1.00 87.75 96 ALA A CA 1
ATOM 782 C C . ALA A 1 96 ? 7.539 0.156 17.185 1.00 87.75 96 ALA A C 1
ATOM 784 O O . ALA A 1 96 ? 8.426 1.004 17.272 1.00 87.75 96 ALA A O 1
ATOM 785 N N . ALA A 1 97 ? 7.665 -1.060 17.727 1.00 89.19 97 ALA A N 1
ATOM 7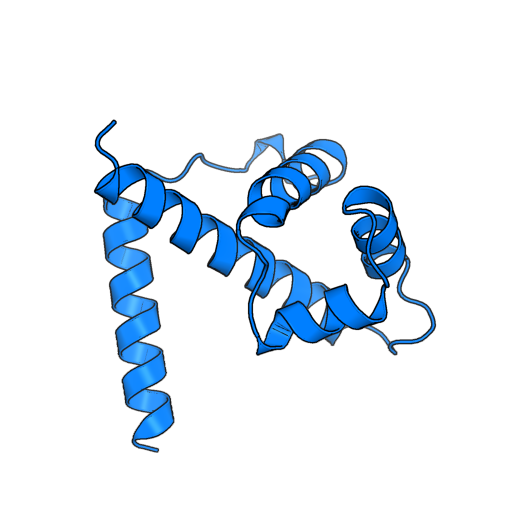86 C CA . ALA A 1 97 ? 8.862 -1.481 18.453 1.00 89.19 97 ALA A CA 1
ATOM 787 C C . ALA A 1 97 ? 10.103 -1.553 17.542 1.00 89.19 97 ALA A C 1
ATOM 789 O O . ALA A 1 97 ? 11.201 -1.193 17.964 1.00 89.19 97 ALA A O 1
ATOM 790 N N . GLN A 1 98 ? 9.944 -1.993 16.290 1.00 87.56 98 GLN A N 1
ATOM 791 C CA . GLN A 1 98 ? 11.036 -2.019 15.312 1.00 87.56 98 GLN A CA 1
ATOM 792 C C . GLN A 1 98 ? 11.472 -0.609 14.900 1.00 87.56 98 GLN A C 1
ATOM 794 O O . GLN A 1 98 ? 12.670 -0.350 14.794 1.00 87.56 98 GLN A O 1
ATOM 799 N N . GLU A 1 99 ? 10.527 0.313 14.701 1.00 85.69 99 GLU A N 1
ATOM 800 C CA . GLU A 1 99 ? 10.843 1.714 14.410 1.00 85.69 99 GLU A CA 1
ATOM 801 C C . GLU A 1 99 ? 11.590 2.387 15.565 1.00 85.69 99 GLU A C 1
ATOM 803 O O . GLU A 1 99 ? 12.532 3.142 15.326 1.00 85.69 99 GLU A O 1
ATOM 808 N N . GLU A 1 100 ? 11.202 2.110 16.811 1.00 88.25 100 GLU A N 1
ATOM 809 C CA . GLU A 1 100 ? 11.888 2.627 17.996 1.00 88.25 100 GLU A CA 1
ATOM 810 C C . GLU A 1 100 ? 13.331 2.110 18.082 1.00 88.25 100 GLU A C 1
ATOM 812 O O . GLU A 1 100 ? 14.260 2.898 18.259 1.00 88.25 100 GLU A O 1
ATOM 817 N N . GLN A 1 101 ? 13.539 0.808 17.858 1.00 87.81 101 GLN A N 1
ATOM 818 C CA . GLN A 1 101 ? 14.878 0.214 17.809 1.00 87.81 101 GLN A CA 1
ATOM 819 C C . GLN A 1 101 ? 15.738 0.807 16.686 1.00 87.81 101 GLN A C 1
ATOM 821 O O . GLN A 1 101 ? 16.904 1.115 16.912 1.00 87.81 101 GLN A O 1
ATOM 826 N N . ALA A 1 102 ? 15.168 1.013 15.496 1.00 84.88 102 ALA A N 1
ATOM 827 C CA . ALA A 1 102 ? 15.882 1.588 14.357 1.00 84.88 102 ALA A CA 1
ATOM 828 C C . ALA A 1 102 ? 16.282 3.059 14.565 1.00 84.88 102 ALA A C 1
ATOM 830 O O . ALA A 1 102 ? 17.240 3.513 13.952 1.00 84.88 102 ALA A O 1
ATOM 831 N N . ARG A 1 103 ? 15.561 3.812 15.409 1.00 82.75 103 ARG A N 1
ATOM 832 C CA . ARG A 1 103 ? 15.920 5.196 15.774 1.00 82.75 103 ARG A CA 1
ATOM 833 C C . ARG A 1 103 ? 16.994 5.273 16.859 1.00 82.75 103 ARG A C 1
ATOM 835 O O . ARG A 1 103 ? 17.629 6.314 16.993 1.00 82.75 103 ARG A O 1
ATOM 842 N N . ALA A 1 104 ? 17.138 4.219 17.660 1.00 79.31 104 ALA A N 1
ATOM 843 C CA . ALA A 1 104 ? 18.098 4.147 18.758 1.00 79.31 104 ALA A CA 1
ATOM 844 C C . ALA A 1 104 ? 19.472 3.576 18.345 1.00 79.31 104 ALA A C 1
ATOM 846 O O . ALA A 1 104 ? 20.406 3.640 19.145 1.00 79.31 104 ALA A O 1
ATOM 847 N N . ALA A 1 105 ? 19.577 3.005 17.139 1.00 64.00 105 ALA A N 1
ATOM 848 C CA . ALA A 1 105 ? 20.794 2.448 16.543 1.00 64.00 105 ALA A CA 1
ATOM 849 C C . ALA A 1 105 ? 21.492 3.459 15.621 1.00 64.00 105 ALA A C 1
ATOM 851 O O . ALA A 1 105 ? 22.743 3.435 15.586 1.00 64.00 105 ALA A O 1
#

Radius of gyration: 14.64 Å; chains: 1; bounding box: 38×27×36 Å

Foldseek 3Di:
DDPVLVVLLLVVLQVVLLVVLLVLLPPDDLPDRPVLVVLCVQQVHDSVVSNCCNPVIDPSVSSVSSLVVCCVPPPCNVVDDRDDSVNSVVVVVVVVVVVVVVVVD

Organism: NCBI:txid265726